Protein AF-A0A6V6Z3X2-F1 (afdb_monomer_lite)

Sequence (136 aa):
MQKFGVETHPIKKNKNHSTEPIHTQIAKDALHPLNPLASELAKIAVQDVAQKILEIWKTNSDPTGEQLAKYVINKYTIHPVYQAADWANKAVNIWIEENDTIIPRLQSATPYEHAEKVTERAISNKKVQEILNYFK

Radius of gyration: 24.32 Å; chains: 1; bounding box: 72×35×65 Å

Foldseek 3Di:
DDDDDDPPDPPPPPPPPPVDPPDQCQVVPPPRLCPVLVVVVVVLLVVVLVVVQVVQVVVVHGDDPVNSVVVCCQQPVDDCVDPSVCSSVVSVVVSCVVPVVCVLVVVDSDNVRSVVVVVCVVCPPPVNVVVVVVVD

pLDDT: mean 79.11, std 20.1, range [33.47, 97.62]

Secondary structure (DSSP, 8-state):
--------------S---SS--S-GGGG-TT-THHHHHHHHHHHHHHHHHHHHHHHHTTT-PPPHHHHHHHHHHHHSS-TTSGGGGGGHHHHHHHHHH-GGGHHHHTSSSHHHHHHHHHHHHHTSHHHHHHHHHT-

Organism: NCBI:txid2654844

Structure (mmCIF, N/CA/C/O backbone):
data_AF-A0A6V6Z3X2-F1
#
_entry.id   AF-A0A6V6Z3X2-F1
#
loop_
_atom_site.group_PDB
_atom_site.id
_atom_site.type_symbol
_atom_site.label_atom_id
_atom_site.label_alt_id
_atom_site.label_comp_id
_atom_site.label_asym_id
_atom_site.label_entity_id
_atom_site.label_seq_id
_atom_site.pdbx_PDB_ins_code
_atom_site.Cartn_x
_atom_site.Cartn_y
_atom_site.Cartn_z
_atom_site.occupancy
_atom_site.B_iso_or_equiv
_atom_site.auth_seq_id
_atom_site.auth_comp_id
_atom_site.auth_asym_id
_atom_site.auth_atom_id
_atom_site.pdbx_PDB_model_num
ATOM 1 N N . MET A 1 1 ? -39.032 7.063 -39.705 1.00 38.97 1 MET A N 1
ATOM 2 C CA . MET A 1 1 ? -37.568 6.885 -39.838 1.00 38.97 1 MET A CA 1
ATOM 3 C C . MET A 1 1 ? -36.881 8.045 -39.136 1.00 38.97 1 MET A C 1
ATOM 5 O O . MET A 1 1 ? -36.857 9.143 -39.671 1.00 38.97 1 MET A O 1
ATOM 9 N N . GLN A 1 2 ? -36.413 7.822 -37.909 1.00 35.22 2 GLN A N 1
ATOM 10 C CA . GLN A 1 2 ? -35.770 8.834 -37.070 1.00 35.22 2 GLN A CA 1
ATOM 11 C C . GLN A 1 2 ? -34.261 8.565 -37.109 1.00 35.22 2 GLN A C 1
ATOM 13 O O . GLN A 1 2 ? -33.819 7.478 -36.743 1.00 35.22 2 GLN A O 1
ATOM 18 N N . LYS A 1 3 ? -33.481 9.505 -37.652 1.00 36.88 3 LYS A N 1
ATOM 19 C CA . LYS A 1 3 ? -32.016 9.415 -37.671 1.00 36.88 3 LYS A CA 1
ATOM 20 C C . LYS A 1 3 ? -31.499 9.766 -36.276 1.00 36.88 3 LYS A C 1
ATOM 22 O O . LYS A 1 3 ? -31.614 10.914 -35.863 1.00 36.88 3 LYS A O 1
ATOM 27 N N . PHE A 1 4 ? -30.930 8.791 -35.574 1.00 37.38 4 PHE A N 1
ATOM 28 C CA . PHE A 1 4 ? -30.144 9.035 -34.367 1.00 37.38 4 PHE A CA 1
ATOM 29 C C . PHE A 1 4 ? -28.746 9.501 -34.789 1.00 37.38 4 PHE A C 1
ATOM 31 O O . PHE A 1 4 ? -27.965 8.724 -35.335 1.00 37.38 4 PHE A O 1
ATOM 38 N N . GLY A 1 5 ? -28.461 10.791 -34.604 1.00 34.59 5 GLY A N 1
ATOM 39 C CA . GLY A 1 5 ? -27.112 11.336 -34.729 1.00 34.59 5 GLY A CA 1
ATOM 40 C C . GLY A 1 5 ? -26.318 11.007 -33.470 1.00 34.59 5 GLY A C 1
ATOM 41 O O . GLY A 1 5 ? -26.749 11.330 -32.368 1.00 34.59 5 GLY A O 1
ATOM 42 N N . VAL A 1 6 ? -25.177 10.342 -33.629 1.00 39.16 6 VAL A N 1
ATOM 43 C CA . VAL A 1 6 ? -24.220 10.129 -32.542 1.00 39.16 6 VAL A CA 1
ATOM 44 C C . VAL A 1 6 ? -23.476 11.446 -32.332 1.00 39.16 6 VAL A C 1
ATOM 46 O O . VAL A 1 6 ? -22.643 11.826 -33.153 1.00 39.16 6 VAL A O 1
ATOM 49 N N . GLU A 1 7 ? -23.787 12.165 -31.256 1.00 36.50 7 GLU A N 1
ATOM 50 C CA . GLU A 1 7 ? -22.972 13.299 -30.822 1.00 36.50 7 GLU A CA 1
ATOM 51 C C . GLU A 1 7 ? -21.646 12.774 -30.265 1.00 36.50 7 GLU A C 1
ATOM 53 O O . GLU A 1 7 ? -21.532 12.392 -29.102 1.00 36.50 7 GLU A O 1
ATOM 58 N N . THR A 1 8 ? -20.604 12.752 -31.093 1.00 41.00 8 THR A N 1
ATOM 59 C CA . THR A 1 8 ? -19.238 12.593 -30.593 1.00 41.00 8 THR A CA 1
ATOM 60 C C . THR A 1 8 ? -18.834 13.899 -29.924 1.00 41.00 8 THR A C 1
ATOM 62 O O . THR A 1 8 ? -18.492 14.867 -30.605 1.00 41.00 8 THR A O 1
ATOM 65 N N . HIS A 1 9 ? -18.888 13.958 -28.594 1.00 34.12 9 HIS A N 1
ATOM 66 C CA . HIS A 1 9 ? -18.271 15.054 -27.855 1.00 34.12 9 HIS A CA 1
ATOM 67 C C . HIS A 1 9 ? -16.767 15.075 -28.174 1.00 34.12 9 HIS A C 1
ATOM 69 O O . HIS A 1 9 ? -16.069 14.107 -27.858 1.00 34.12 9 HIS A O 1
ATOM 75 N N . PRO A 1 10 ? -16.230 16.137 -28.803 1.00 40.34 10 PRO A N 1
ATOM 76 C CA . PRO A 1 10 ? -14.796 16.248 -28.981 1.00 40.34 10 PRO A CA 1
ATOM 77 C C . PRO A 1 10 ? -14.165 16.354 -27.595 1.00 40.34 10 PRO A C 1
ATOM 79 O O . PRO A 1 10 ? -14.547 17.205 -26.787 1.00 40.34 10 PRO A O 1
ATOM 82 N N . ILE A 1 11 ? -13.203 15.474 -27.323 1.00 41.88 11 ILE A N 1
ATOM 83 C CA . ILE A 1 11 ? -12.374 15.502 -26.122 1.00 41.88 11 ILE A CA 1
ATOM 84 C C . ILE A 1 11 ? -11.759 16.904 -26.062 1.00 41.88 11 ILE A C 1
ATOM 86 O O . ILE A 1 11 ? -10.867 17.236 -26.847 1.00 41.88 11 ILE A O 1
ATOM 90 N N . LYS A 1 12 ? -12.279 17.771 -25.186 1.00 36.16 12 LYS A N 1
ATOM 91 C CA . LYS A 1 12 ? -11.721 19.108 -24.985 1.00 36.16 12 LYS A CA 1
ATOM 92 C C . LYS A 1 12 ? -10.309 18.918 -24.450 1.00 36.16 12 LYS A C 1
ATOM 94 O O . LYS A 1 12 ? -10.109 18.607 -23.279 1.00 36.16 12 LYS A O 1
ATOM 99 N N . LYS A 1 13 ? -9.323 19.091 -25.329 1.00 37.28 13 LYS A N 1
ATOM 100 C CA . LYS A 1 13 ? -7.912 19.173 -24.966 1.00 37.28 13 LYS A CA 1
ATOM 101 C C . LYS A 1 13 ? -7.782 20.365 -24.017 1.00 37.28 13 LYS A C 1
ATOM 103 O O . LYS A 1 13 ? -7.899 21.513 -24.446 1.00 37.28 13 LYS A O 1
ATOM 108 N N . ASN A 1 14 ? -7.630 20.095 -22.722 1.00 33.47 14 ASN A N 1
ATOM 109 C CA . ASN A 1 14 ? -7.377 21.134 -21.731 1.00 33.47 14 ASN A CA 1
ATOM 110 C C . ASN A 1 14 ? -6.080 21.847 -22.128 1.00 33.47 14 ASN A C 1
ATOM 112 O O . ASN A 1 14 ? -5.001 21.281 -22.006 1.00 33.47 14 ASN A O 1
ATOM 116 N N . LYS A 1 15 ? -6.186 23.087 -22.622 1.00 37.00 15 LYS A N 1
ATOM 117 C CA . LYS A 1 15 ? -5.064 23.907 -23.117 1.00 37.00 15 LYS A CA 1
ATOM 118 C C . LYS A 1 15 ? -4.070 24.346 -22.029 1.00 37.00 15 LYS A C 1
ATOM 120 O O . LYS A 1 15 ? -3.088 25.000 -22.350 1.00 37.00 15 LYS A O 1
ATOM 125 N N . ASN A 1 16 ? -4.272 23.944 -20.776 1.00 39.09 16 ASN A N 1
ATOM 126 C CA . ASN A 1 16 ? -3.381 24.257 -19.656 1.00 39.09 16 ASN A CA 1
ATOM 127 C C . ASN A 1 16 ? -2.418 23.095 -19.375 1.00 39.09 16 ASN A C 1
ATOM 129 O O . ASN A 1 16 ? -2.281 22.641 -18.240 1.00 39.09 16 ASN A O 1
ATOM 133 N N . HIS A 1 17 ? -1.787 22.559 -20.418 1.00 40.56 17 HIS A N 1
ATOM 134 C CA . HIS A 1 17 ? -0.638 21.677 -20.244 1.00 40.56 17 HIS A CA 1
ATOM 135 C C . HIS A 1 17 ? 0.576 22.569 -20.011 1.00 40.56 17 HIS A C 1
ATOM 137 O O . HIS A 1 17 ? 1.231 22.993 -20.959 1.00 40.56 17 HIS A O 1
ATOM 143 N N . SER A 1 18 ? 0.839 22.880 -18.739 1.00 38.09 18 SER A N 1
ATOM 144 C CA . SER A 1 18 ? 2.199 23.215 -18.322 1.00 38.09 18 SER A CA 1
ATOM 145 C C . SER A 1 18 ? 3.113 22.126 -18.883 1.00 38.09 18 SER A C 1
ATOM 147 O O . SER A 1 18 ? 2.864 20.939 -18.661 1.00 38.09 18 SER A O 1
ATOM 149 N N . THR A 1 19 ? 4.125 22.518 -19.650 1.00 40.00 19 THR A N 1
ATOM 150 C CA . THR A 1 19 ? 5.151 21.623 -20.207 1.00 40.00 19 THR A CA 1
ATOM 151 C C . THR A 1 19 ? 6.024 20.980 -19.129 1.00 40.00 19 THR A C 1
ATOM 153 O O . THR A 1 19 ? 6.836 20.118 -19.440 1.00 40.00 19 THR A O 1
ATOM 156 N N . GLU A 1 20 ? 5.801 21.333 -17.863 1.00 48.75 20 GLU A N 1
ATOM 157 C CA . GLU A 1 20 ? 6.333 20.640 -16.699 1.00 48.75 20 GLU A CA 1
ATOM 158 C C . GLU A 1 20 ? 5.172 20.053 -15.881 1.00 48.75 20 GLU A C 1
ATOM 160 O O . GLU A 1 20 ? 4.459 20.791 -15.184 1.00 48.75 20 GLU A O 1
ATOM 165 N N . PRO A 1 21 ? 4.912 18.737 -15.974 1.00 43.19 21 PRO A N 1
ATOM 166 C CA . PRO A 1 21 ? 3.891 18.096 -15.167 1.00 43.19 21 PRO A CA 1
ATOM 167 C C . PRO A 1 21 ? 4.421 17.932 -13.737 1.00 43.19 21 PRO A C 1
ATOM 169 O O . PRO A 1 21 ? 5.012 16.917 -13.391 1.00 43.19 21 PRO A O 1
ATOM 172 N N . ILE A 1 22 ? 4.159 18.916 -12.877 1.00 44.97 22 ILE A N 1
ATOM 173 C CA . ILE A 1 22 ? 4.400 18.835 -11.420 1.00 44.97 22 ILE A CA 1
ATOM 174 C C . ILE A 1 22 ? 3.461 17.850 -10.695 1.00 44.97 22 ILE A C 1
ATOM 176 O O . ILE A 1 22 ? 3.604 17.611 -9.499 1.00 44.97 22 ILE A O 1
ATOM 180 N N . HIS A 1 23 ? 2.500 17.255 -11.409 1.00 46.88 23 HIS A N 1
ATOM 181 C CA . HIS A 1 23 ? 1.619 16.210 -10.894 1.00 46.88 23 HIS A CA 1
ATOM 182 C C . HIS A 1 23 ? 1.894 14.901 -11.629 1.00 46.88 23 HIS A C 1
ATOM 184 O O . HIS A 1 23 ? 1.753 14.825 -12.850 1.00 46.88 23 HIS A O 1
ATOM 190 N N . THR A 1 24 ? 2.281 13.880 -10.870 1.00 47.47 24 THR A N 1
ATOM 191 C CA . THR A 1 24 ? 2.692 12.559 -11.340 1.00 47.47 24 THR A CA 1
ATOM 192 C C . THR A 1 24 ? 1.670 11.985 -12.326 1.00 47.47 24 THR A C 1
ATOM 194 O O . THR A 1 24 ? 0.541 11.665 -11.950 1.00 47.47 24 THR A O 1
ATOM 197 N N . GLN A 1 25 ? 2.070 11.833 -13.594 1.00 57.47 25 GLN A N 1
ATOM 198 C CA . GLN A 1 25 ? 1.257 11.243 -14.674 1.00 57.47 25 GLN A CA 1
ATOM 199 C C . GLN A 1 25 ? 0.711 9.851 -14.308 1.00 57.47 25 GLN A C 1
ATOM 201 O O . GLN A 1 25 ? -0.342 9.449 -14.793 1.00 57.47 25 GLN A O 1
ATOM 206 N N . ILE A 1 26 ? 1.391 9.162 -13.387 1.00 53.59 26 ILE A N 1
ATOM 207 C CA . ILE A 1 26 ? 1.029 7.857 -12.829 1.00 53.59 26 ILE A CA 1
ATOM 208 C C . ILE A 1 26 ? -0.429 7.812 -12.348 1.00 53.59 26 ILE A C 1
ATOM 210 O O . ILE A 1 26 ? -1.133 6.859 -12.650 1.00 53.59 26 ILE A O 1
ATOM 214 N N . ALA A 1 27 ? -0.916 8.850 -11.658 1.00 52.41 27 ALA A N 1
ATOM 215 C CA . ALA A 1 27 ? -2.277 8.850 -11.107 1.00 52.41 27 ALA A CA 1
ATOM 216 C C . ALA A 1 27 ? -3.378 9.014 -12.173 1.00 52.41 27 ALA A C 1
ATOM 218 O O . ALA A 1 27 ? -4.550 8.775 -11.892 1.00 52.41 27 ALA A O 1
ATOM 219 N N . LYS A 1 28 ? -3.022 9.462 -13.384 1.00 60.78 28 LYS A N 1
ATOM 220 C CA . LYS A 1 28 ? -3.954 9.656 -14.508 1.00 60.78 28 LYS A CA 1
ATOM 221 C C . LYS A 1 28 ? -3.882 8.528 -15.536 1.00 60.78 28 LYS A C 1
ATOM 223 O O . LYS A 1 28 ? -4.727 8.473 -16.426 1.00 60.78 28 LYS A O 1
ATOM 228 N N . ASP A 1 29 ? -2.899 7.643 -15.412 1.00 64.81 29 ASP A N 1
ATOM 229 C CA . ASP A 1 29 ? -2.774 6.450 -16.233 1.00 64.81 29 ASP A CA 1
ATOM 230 C C . ASP A 1 29 ? -3.595 5.317 -15.605 1.00 64.81 29 ASP A C 1
ATOM 232 O O . ASP A 1 29 ? -3.196 4.685 -14.627 1.00 64.81 29 ASP A O 1
ATOM 236 N N . ALA A 1 30 ? -4.785 5.080 -16.160 1.00 65.69 30 ALA A N 1
ATOM 237 C CA . ALA A 1 30 ? -5.723 4.081 -15.655 1.00 65.69 30 ALA A CA 1
ATOM 238 C C . ALA A 1 30 ? -5.162 2.646 -15.697 1.00 65.69 30 ALA A C 1
ATOM 240 O O . ALA A 1 30 ? -5.594 1.805 -14.910 1.00 65.69 30 ALA A O 1
ATOM 241 N N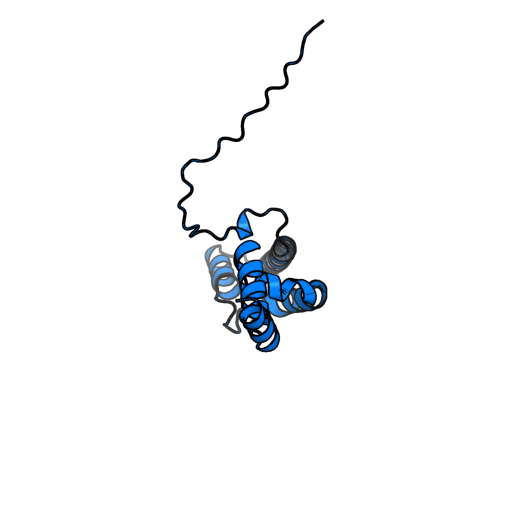 . LEU A 1 31 ? -4.184 2.371 -16.568 1.00 72.25 31 LEU A N 1
ATOM 242 C CA . LEU A 1 31 ? -3.575 1.049 -16.746 1.00 72.25 31 LEU A CA 1
ATOM 243 C C . LEU A 1 31 ? -2.200 0.934 -16.075 1.00 72.25 31 LEU A C 1
ATOM 245 O O . LEU A 1 31 ? -1.475 -0.032 -16.315 1.00 72.25 31 LEU A O 1
ATOM 249 N N . HIS A 1 32 ? -1.830 1.894 -15.222 1.00 81.06 32 HIS A N 1
ATOM 250 C CA . HIS A 1 32 ? -0.523 1.881 -14.584 1.00 81.06 32 HIS A CA 1
ATOM 251 C C . HIS A 1 32 ? -0.359 0.651 -13.664 1.00 81.06 32 HIS A C 1
ATOM 253 O O . HIS A 1 32 ? -1.226 0.392 -12.824 1.00 81.06 32 HIS A O 1
ATOM 259 N N . PRO A 1 33 ? 0.773 -0.077 -13.726 1.00 83.81 33 PRO A N 1
ATOM 260 C CA . PRO A 1 33 ? 1.004 -1.313 -12.959 1.00 83.81 33 PRO A CA 1
ATOM 261 C C . PRO A 1 33 ? 1.009 -1.131 -11.434 1.00 83.81 33 PRO A C 1
ATOM 263 O O . PRO A 1 33 ? 0.891 -2.104 -10.697 1.00 83.81 33 PRO A O 1
ATOM 266 N N . LEU A 1 34 ? 1.123 0.108 -10.944 1.00 89.06 34 LEU A N 1
ATOM 267 C CA . LEU A 1 34 ? 1.005 0.417 -9.512 1.00 89.06 34 LEU A CA 1
ATOM 268 C C . LEU A 1 34 ? -0.445 0.580 -9.043 1.00 89.06 34 LEU A C 1
ATOM 270 O O . LEU A 1 34 ? -0.674 0.579 -7.838 1.00 89.06 34 LEU A O 1
ATOM 274 N N . ASN A 1 35 ? -1.422 0.714 -9.945 1.00 89.31 35 ASN A N 1
ATOM 275 C CA . ASN A 1 35 ? -2.822 0.898 -9.555 1.00 89.31 35 ASN A CA 1
ATOM 276 C C . ASN A 1 35 ? -3.369 -0.319 -8.783 1.00 89.31 35 ASN A C 1
ATOM 278 O O . ASN A 1 35 ? -3.981 -0.111 -7.732 1.00 89.31 35 ASN A O 1
ATOM 282 N N . PRO A 1 36 ? -3.118 -1.578 -9.208 1.00 90.19 36 PRO A N 1
ATOM 283 C CA . PRO A 1 36 ? -3.504 -2.750 -8.423 1.00 90.19 36 PRO A CA 1
ATOM 284 C C . PRO A 1 36 ? -2.832 -2.793 -7.045 1.00 90.19 36 PRO A C 1
ATOM 286 O O . PRO A 1 36 ? -3.514 -3.025 -6.049 1.00 90.19 36 PRO A O 1
ATOM 289 N N . LEU A 1 37 ? -1.527 -2.493 -6.968 1.00 93.06 37 LEU A N 1
ATOM 290 C CA . LEU A 1 37 ? -0.799 -2.433 -5.696 1.00 93.06 37 LEU A CA 1
ATOM 291 C C . LEU A 1 37 ? -1.392 -1.371 -4.762 1.00 93.06 37 LEU A C 1
ATOM 293 O O . LEU A 1 37 ? -1.652 -1.647 -3.594 1.00 93.06 37 LEU A O 1
ATOM 297 N N . ALA A 1 38 ? -1.658 -0.169 -5.275 1.00 91.81 38 ALA A N 1
ATOM 298 C CA . ALA A 1 38 ? -2.281 0.903 -4.507 1.00 91.81 38 ALA A CA 1
ATOM 299 C C . ALA A 1 38 ? -3.670 0.494 -3.991 1.00 91.81 38 ALA A C 1
ATOM 301 O O . ALA A 1 38 ? -3.999 0.761 -2.835 1.00 91.81 38 ALA A O 1
ATOM 302 N N . SER A 1 39 ? -4.465 -0.197 -4.816 1.00 93.00 39 SER A N 1
ATOM 303 C CA . SER A 1 39 ? -5.758 -0.733 -4.390 1.00 93.00 39 SER A CA 1
ATOM 304 C C . SER A 1 39 ? -5.614 -1.757 -3.266 1.00 93.00 39 SER A C 1
ATOM 306 O O . SER A 1 39 ? -6.443 -1.761 -2.359 1.00 93.00 39 SER A O 1
ATOM 308 N N . GLU A 1 40 ? -4.604 -2.621 -3.315 1.00 95.31 40 GLU A N 1
ATOM 309 C CA . GLU A 1 40 ? -4.388 -3.636 -2.286 1.00 95.31 40 GLU A CA 1
ATOM 310 C C . GLU A 1 40 ? -3.936 -3.013 -0.963 1.00 95.31 40 GLU A C 1
ATOM 312 O O . GLU A 1 40 ? -4.508 -3.294 0.090 1.00 95.31 40 GLU A O 1
ATOM 317 N N . LEU A 1 41 ? -2.997 -2.066 -1.019 1.00 95.62 41 LEU A N 1
ATOM 318 C CA . LEU A 1 41 ? -2.567 -1.298 0.151 1.00 95.62 41 LEU A CA 1
ATOM 319 C C . LEU A 1 41 ? -3.730 -0.520 0.784 1.00 95.62 41 LEU A C 1
ATOM 321 O O . LEU A 1 41 ? -3.845 -0.472 2.009 1.00 95.62 41 LEU A O 1
ATOM 325 N N . ALA A 1 42 ? -4.631 0.038 -0.032 1.00 95.44 42 ALA A N 1
ATOM 326 C CA . ALA A 1 42 ? -5.827 0.714 0.460 1.00 95.44 42 ALA A CA 1
ATOM 327 C C . ALA A 1 42 ? -6.772 -0.243 1.205 1.00 95.44 42 ALA A C 1
ATOM 329 O O . ALA A 1 42 ? -7.276 0.116 2.270 1.00 95.44 42 ALA A O 1
ATOM 330 N N . LYS A 1 43 ? -6.987 -1.468 0.702 1.00 97.25 43 LYS A N 1
ATOM 331 C CA . LYS A 1 43 ? -7.798 -2.479 1.408 1.00 97.25 43 LYS A CA 1
ATOM 332 C C . LYS A 1 43 ? -7.191 -2.835 2.761 1.00 97.25 43 LYS A C 1
ATOM 334 O O . LYS A 1 43 ? -7.919 -2.860 3.749 1.00 97.25 43 LYS A O 1
ATOM 339 N N . ILE A 1 44 ? -5.874 -3.055 2.811 1.00 97.12 44 ILE A N 1
ATOM 340 C CA . ILE A 1 44 ? -5.148 -3.362 4.052 1.00 97.12 44 ILE A CA 1
ATOM 341 C C . ILE A 1 44 ? -5.340 -2.235 5.074 1.00 97.12 44 ILE A C 1
ATOM 343 O O . ILE A 1 44 ? -5.687 -2.498 6.225 1.00 97.12 44 ILE A O 1
ATOM 347 N N . ALA A 1 45 ? -5.169 -0.979 4.653 1.00 96.31 45 ALA A N 1
ATOM 348 C CA . ALA A 1 45 ? -5.345 0.175 5.528 1.00 96.31 45 ALA A CA 1
ATOM 349 C C . ALA A 1 45 ? -6.789 0.302 6.046 1.00 96.31 45 ALA A C 1
ATOM 351 O O . ALA A 1 45 ? -7.004 0.488 7.243 1.00 96.31 45 ALA A O 1
ATOM 352 N N . VAL A 1 46 ? -7.789 0.154 5.170 1.00 96.94 46 VAL A N 1
ATOM 353 C CA . VAL A 1 46 ? -9.209 0.214 5.560 1.00 96.94 46 VAL A CA 1
ATOM 354 C C . VAL A 1 46 ? -9.568 -0.919 6.522 1.00 96.94 46 VAL A C 1
ATOM 356 O O . VAL A 1 46 ? -10.255 -0.677 7.513 1.00 96.94 46 VAL A O 1
ATOM 359 N N . GLN A 1 47 ? -9.086 -2.139 6.270 1.00 97.62 47 GLN A N 1
ATOM 360 C CA . GLN A 1 47 ? -9.333 -3.290 7.136 1.00 97.62 47 GLN A CA 1
ATOM 361 C C . GLN A 1 47 ? -8.743 -3.086 8.536 1.00 97.62 47 GLN A C 1
ATOM 363 O O . GLN A 1 47 ? -9.412 -3.372 9.525 1.00 97.62 47 GLN A O 1
ATOM 368 N N . ASP A 1 48 ? -7.523 -2.564 8.633 1.00 96.81 48 ASP A N 1
ATOM 369 C CA . ASP A 1 48 ? -6.867 -2.285 9.913 1.00 96.81 48 ASP A CA 1
ATOM 370 C C . ASP A 1 48 ? -7.587 -1.182 10.709 1.00 96.81 48 ASP A C 1
ATOM 372 O O . ASP A 1 48 ? -7.832 -1.344 11.904 1.00 96.81 48 ASP A O 1
ATOM 376 N N . VAL A 1 49 ? -8.022 -0.099 10.054 1.00 96.31 49 VAL A N 1
ATOM 377 C CA . VAL A 1 49 ? -8.826 0.948 10.713 1.00 96.31 49 VAL A CA 1
ATOM 378 C C . VAL A 1 49 ? -10.179 0.398 11.176 1.00 96.31 49 VAL A C 1
ATOM 380 O O . VAL A 1 49 ? -10.607 0.683 12.296 1.00 96.31 49 VAL A O 1
ATOM 383 N N . ALA A 1 50 ? -10.844 -0.423 10.360 1.00 95.94 50 ALA A N 1
ATOM 384 C CA . ALA A 1 50 ? -12.102 -1.066 10.738 1.00 95.94 50 ALA A CA 1
ATOM 385 C C . ALA A 1 50 ? -11.919 -2.016 11.933 1.00 95.94 50 ALA A C 1
ATOM 387 O O . ALA A 1 50 ? -12.723 -2.010 12.866 1.00 95.94 50 ALA A O 1
ATOM 388 N N . GLN A 1 51 ? -10.828 -2.783 11.944 1.00 96.19 51 GLN A N 1
ATOM 389 C CA . GLN A 1 51 ? -10.456 -3.640 13.063 1.00 96.19 51 GLN A CA 1
ATOM 390 C C . GLN A 1 51 ? -10.207 -2.815 14.333 1.00 96.19 51 GLN A C 1
ATOM 392 O O . GLN A 1 51 ? -10.689 -3.179 15.405 1.00 96.19 51 GLN A O 1
ATOM 397 N N . LYS A 1 52 ? -9.541 -1.660 14.213 1.00 94.75 52 LYS A N 1
ATOM 398 C CA . LYS A 1 52 ? -9.313 -0.750 15.340 1.00 94.75 52 LYS A CA 1
ATOM 399 C C . LYS A 1 52 ? -10.617 -0.216 15.934 1.00 94.75 52 LYS A C 1
ATOM 401 O O . LYS A 1 52 ? -10.752 -0.151 17.153 1.00 94.75 52 LYS A O 1
ATOM 406 N N . ILE A 1 53 ? -11.580 0.145 15.086 1.00 95.50 53 ILE A N 1
ATOM 407 C CA . ILE A 1 53 ? -12.924 0.570 15.509 1.00 95.50 53 ILE A CA 1
ATOM 408 C C . ILE A 1 53 ? -13.631 -0.566 16.256 1.00 95.50 53 ILE A C 1
ATOM 410 O O . ILE A 1 53 ? -14.138 -0.359 17.357 1.00 95.50 53 ILE A O 1
ATOM 414 N N . LEU A 1 54 ? -13.608 -1.778 15.695 1.00 94.94 54 LEU A N 1
ATOM 415 C CA . LEU A 1 54 ? -14.221 -2.956 16.305 1.00 94.94 54 LEU A CA 1
ATOM 416 C C . LEU A 1 54 ? -13.626 -3.273 17.686 1.00 94.94 54 LEU A C 1
ATOM 418 O O . LEU A 1 54 ? -14.354 -3.642 18.604 1.00 94.94 54 LEU A O 1
ATOM 422 N N . GLU A 1 55 ? -12.310 -3.140 17.846 1.00 93.50 55 GLU A N 1
ATOM 423 C CA . GLU A 1 55 ? -11.629 -3.327 19.131 1.00 93.50 55 GLU A CA 1
ATOM 424 C C . GLU A 1 55 ? -12.087 -2.332 20.193 1.00 93.50 55 GLU A C 1
ATOM 426 O O . GLU A 1 55 ? -12.272 -2.720 21.343 1.00 93.50 55 GLU A O 1
ATOM 431 N N . ILE A 1 56 ? -12.310 -1.075 19.811 1.00 91.56 56 ILE A N 1
ATOM 432 C CA . ILE A 1 56 ? -12.797 -0.041 20.728 1.00 91.56 56 ILE A CA 1
ATOM 433 C C . ILE A 1 56 ? -14.250 -0.330 21.126 1.00 91.56 56 ILE A C 1
ATOM 435 O O . ILE A 1 56 ? -14.587 -0.299 22.307 1.00 91.56 56 ILE A O 1
ATOM 439 N N . TRP A 1 57 ? -15.096 -0.737 20.180 1.00 91.38 57 TRP A N 1
ATOM 440 C CA . TRP A 1 57 ? -16.471 -1.130 20.496 1.00 91.38 57 TRP A CA 1
ATOM 441 C C . TRP A 1 57 ? -16.561 -2.315 21.460 1.00 91.38 57 TRP A C 1
ATOM 443 O O . TRP A 1 57 ? -17.453 -2.351 22.308 1.00 91.38 57 TRP A O 1
ATOM 453 N N . LYS A 1 58 ? -15.613 -3.259 21.405 1.00 93.50 58 LYS A N 1
ATOM 454 C CA . LYS A 1 58 ? -15.548 -4.381 22.360 1.00 93.50 58 LYS A CA 1
ATOM 455 C C . LYS A 1 58 ? -15.316 -3.936 23.807 1.00 93.50 58 LYS A C 1
ATOM 457 O O . LYS A 1 58 ? -15.607 -4.712 24.714 1.00 93.50 58 LYS A O 1
ATOM 462 N N . THR A 1 59 ? -14.827 -2.718 24.048 1.00 92.00 59 THR A N 1
ATOM 463 C CA . THR A 1 59 ? -14.663 -2.161 25.400 1.00 92.00 59 THR A CA 1
ATOM 464 C C . THR A 1 59 ? -15.882 -1.360 25.872 1.00 92.00 59 THR A C 1
ATOM 466 O O . THR A 1 59 ? -15.771 -0.619 26.845 1.00 92.00 59 THR A O 1
ATOM 469 N N . ASN A 1 60 ? -17.038 -1.480 25.200 1.00 85.06 60 ASN A N 1
ATOM 470 C CA . ASN A 1 60 ? -18.243 -0.670 25.445 1.00 85.06 60 ASN A CA 1
ATOM 471 C C . ASN A 1 60 ? -17.965 0.844 25.383 1.00 85.06 60 ASN A C 1
ATOM 473 O O . ASN A 1 60 ? -18.510 1.622 26.162 1.00 85.06 60 ASN A O 1
ATOM 477 N N . SER A 1 61 ? -17.059 1.258 24.499 1.00 88.12 61 SER A N 1
ATOM 478 C CA . SER A 1 61 ? -16.703 2.658 24.261 1.00 88.12 61 SER A CA 1
ATOM 479 C C . SER A 1 61 ? -16.809 2.970 22.774 1.0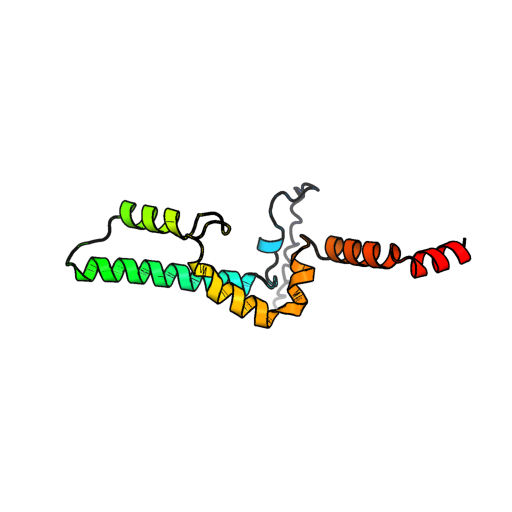0 88.12 61 SER A C 1
ATOM 481 O O . SER A 1 61 ? -16.623 2.080 21.946 1.00 88.12 61 SER A O 1
ATOM 483 N N . ASP A 1 62 ? -17.065 4.231 22.432 1.00 88.38 62 ASP A N 1
ATOM 484 C CA . ASP A 1 62 ? -17.041 4.689 21.044 1.00 88.38 62 ASP A CA 1
ATOM 485 C C . ASP A 1 62 ? -15.684 5.309 20.689 1.00 88.38 62 ASP A C 1
ATOM 487 O O . ASP A 1 62 ? -15.126 6.075 21.484 1.00 88.38 62 ASP A O 1
ATOM 491 N N . PRO A 1 63 ? -15.135 5.018 19.496 1.00 88.06 63 PRO A N 1
ATOM 492 C CA . PRO A 1 63 ? -13.919 5.667 19.036 1.00 88.06 63 PRO A CA 1
ATOM 493 C C . PRO A 1 63 ? -14.183 7.144 18.743 1.00 88.06 63 PRO A C 1
ATOM 495 O O . PRO A 1 63 ? -15.105 7.491 18.002 1.00 88.06 63 PRO A O 1
ATOM 498 N N . THR A 1 64 ? -13.335 8.032 19.263 1.00 92.00 64 THR A N 1
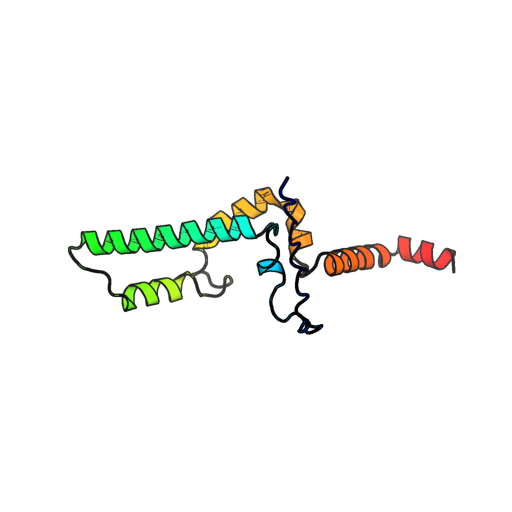ATOM 499 C CA . THR A 1 64 ? -13.422 9.445 18.883 1.00 92.00 64 THR A CA 1
ATOM 500 C C . THR A 1 64 ? -12.772 9.673 17.519 1.00 92.00 64 THR A C 1
ATOM 502 O O . THR A 1 64 ? -11.778 9.033 17.160 1.00 92.00 64 THR A O 1
ATOM 505 N N . GLY A 1 65 ? -13.297 10.638 16.757 1.00 89.38 65 GLY A N 1
ATOM 506 C CA . GLY A 1 65 ? -12.706 11.020 15.471 1.00 89.38 65 GLY A CA 1
ATOM 507 C C . GLY A 1 65 ? -11.243 11.456 15.603 1.00 89.38 65 GLY A C 1
ATOM 508 O O . GLY A 1 65 ? -10.422 11.120 14.755 1.00 89.38 65 GLY A O 1
ATOM 509 N N . GLU A 1 66 ? -10.886 12.129 16.702 1.00 94.38 66 GLU A N 1
ATOM 510 C CA . GLU A 1 66 ? -9.507 12.541 16.984 1.00 94.38 66 GLU A CA 1
ATOM 511 C C . GLU A 1 66 ? -8.573 11.341 17.198 1.00 94.38 66 GLU A C 1
ATOM 513 O O . GLU A 1 66 ? -7.461 11.323 16.669 1.00 94.38 66 GLU A O 1
ATOM 518 N N . GLN A 1 67 ? -9.013 10.325 17.947 1.00 92.06 67 GLN A N 1
ATOM 519 C CA . GLN A 1 67 ? -8.226 9.110 18.175 1.00 92.06 67 GLN A CA 1
ATOM 520 C C . GLN A 1 67 ? -7.963 8.364 16.864 1.00 92.06 67 GLN A C 1
ATOM 522 O O . GLN A 1 67 ? -6.822 7.983 16.595 1.00 92.06 67 GLN A O 1
ATOM 527 N N . LEU A 1 68 ? -8.994 8.195 16.031 1.00 94.56 68 LEU A N 1
ATOM 528 C CA . LEU A 1 68 ? -8.861 7.536 14.731 1.00 94.56 68 LEU A CA 1
ATOM 529 C C . LEU A 1 68 ? -7.988 8.349 13.771 1.00 94.56 68 LEU A C 1
ATOM 531 O O . LEU A 1 68 ? -7.113 7.783 13.122 1.00 94.56 68 LEU A O 1
ATOM 535 N N . ALA A 1 69 ? -8.161 9.672 13.720 1.00 94.56 69 ALA A N 1
ATOM 536 C CA . ALA A 1 69 ? -7.338 10.542 12.885 1.00 94.56 69 ALA A CA 1
ATOM 537 C C . ALA A 1 69 ? -5.858 10.469 13.283 1.00 94.56 69 ALA A C 1
ATOM 539 O O . ALA A 1 69 ? -5.003 10.282 12.420 1.00 94.56 69 ALA A O 1
ATOM 540 N N . LYS A 1 70 ? -5.548 10.537 14.586 1.00 94.88 70 LYS A N 1
ATOM 541 C CA . LYS A 1 70 ? -4.174 10.370 15.089 1.00 94.88 70 LYS A CA 1
ATOM 542 C C . LYS A 1 70 ? -3.596 9.011 14.707 1.00 94.88 70 LYS A C 1
ATOM 544 O O . LYS A 1 70 ? -2.453 8.944 14.268 1.00 94.88 70 LYS A O 1
ATOM 549 N N . TYR A 1 71 ? -4.378 7.942 14.849 1.00 94.69 71 TYR A N 1
ATOM 550 C CA . TYR A 1 71 ? -3.955 6.601 14.455 1.00 94.69 71 TYR A CA 1
ATOM 551 C C . TYR A 1 71 ? -3.615 6.528 12.961 1.00 94.69 71 TYR A C 1
ATOM 553 O O . TYR A 1 71 ? -2.531 6.075 12.597 1.00 94.69 71 TYR A O 1
ATOM 561 N N . VAL A 1 72 ? -4.504 7.039 12.104 1.00 94.88 72 VAL A N 1
ATOM 562 C CA . VAL A 1 72 ? -4.315 7.036 10.649 1.00 94.88 72 VAL A CA 1
ATOM 563 C C . VAL A 1 72 ? -3.095 7.859 10.242 1.00 94.88 72 VAL A C 1
ATOM 565 O O . VAL A 1 72 ? -2.268 7.373 9.474 1.00 94.88 72 VAL A O 1
ATOM 568 N N . ILE A 1 73 ? -2.945 9.072 10.778 1.00 94.00 73 ILE A N 1
ATOM 569 C CA . ILE A 1 73 ? -1.827 9.966 10.446 1.00 94.00 73 ILE A CA 1
ATOM 570 C C . ILE A 1 73 ? -0.487 9.332 10.837 1.00 94.00 73 ILE A C 1
ATOM 572 O O . ILE A 1 73 ? 0.462 9.311 10.053 1.00 94.00 73 ILE A O 1
ATOM 576 N N . ASN A 1 74 ? -0.415 8.750 12.033 1.00 92.75 74 ASN A N 1
ATOM 577 C CA . ASN A 1 74 ? 0.834 8.200 12.554 1.00 92.75 74 ASN A CA 1
ATOM 578 C C . ASN A 1 74 ? 1.247 6.874 11.896 1.00 92.75 74 ASN A C 1
ATOM 580 O O . ASN A 1 74 ? 2.392 6.462 12.065 1.00 92.75 74 ASN A O 1
ATOM 584 N N . LYS A 1 75 ? 0.344 6.211 11.163 1.00 93.62 75 LYS A N 1
ATOM 585 C CA . LYS A 1 75 ? 0.600 4.908 10.530 1.00 93.62 75 LYS A CA 1
ATOM 586 C C . LYS A 1 75 ? 0.655 4.976 9.002 1.00 93.62 75 LYS A C 1
ATOM 588 O O . LYS A 1 75 ? 1.543 4.388 8.392 1.00 93.62 75 LYS A O 1
ATOM 593 N N . TYR A 1 76 ? -0.268 5.706 8.372 1.00 94.25 76 TYR A N 1
ATOM 594 C CA . TYR A 1 76 ? -0.477 5.669 6.918 1.00 94.25 76 TYR A CA 1
ATOM 595 C C . TYR A 1 76 ? 0.019 6.903 6.165 1.00 94.25 76 TYR A C 1
ATOM 597 O O . TYR A 1 76 ? 0.213 6.818 4.956 1.00 94.25 76 TYR A O 1
ATOM 605 N N . THR A 1 77 ? 0.238 8.039 6.836 1.00 90.00 77 THR A N 1
ATOM 606 C CA . THR A 1 77 ? 0.686 9.284 6.174 1.00 90.00 77 THR A CA 1
ATOM 607 C C . THR A 1 77 ? 2.150 9.627 6.445 1.00 90.00 77 THR A C 1
ATOM 609 O O . THR A 1 77 ? 2.589 10.747 6.195 1.00 90.00 77 THR A O 1
ATOM 612 N N . ILE A 1 78 ? 2.909 8.679 6.983 1.00 90.25 78 ILE A N 1
ATOM 613 C CA . ILE A 1 78 ? 4.342 8.817 7.249 1.00 90.25 78 ILE A CA 1
ATOM 614 C C . ILE A 1 7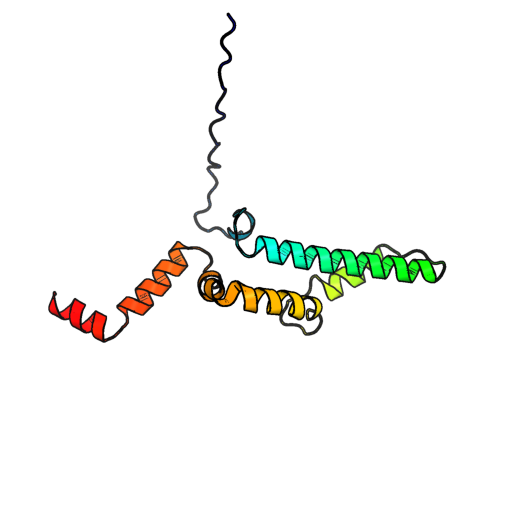8 ? 5.170 8.381 6.039 1.00 90.25 78 ILE A C 1
ATOM 616 O O . ILE A 1 78 ? 4.735 7.572 5.220 1.00 90.25 78 ILE A O 1
ATOM 620 N N . HIS A 1 79 ? 6.385 8.916 5.925 1.00 88.81 79 HIS A N 1
ATOM 621 C CA . HIS A 1 79 ? 7.274 8.562 4.823 1.00 88.81 79 HIS A CA 1
ATOM 622 C C . HIS A 1 79 ? 7.674 7.069 4.894 1.00 88.81 79 HIS A C 1
ATOM 624 O O . HIS A 1 79 ? 8.075 6.621 5.972 1.00 88.81 79 HIS A O 1
ATOM 630 N N . PRO A 1 80 ? 7.668 6.315 3.773 1.00 86.62 80 PRO A N 1
ATOM 631 C CA . PRO A 1 80 ? 7.958 4.872 3.756 1.00 86.62 80 PRO A CA 1
ATOM 632 C C . PRO A 1 80 ? 9.337 4.460 4.295 1.00 86.62 80 PRO A C 1
ATOM 634 O O . PRO A 1 80 ? 9.556 3.301 4.617 1.00 86.62 80 PRO A O 1
ATOM 637 N N . VAL A 1 81 ? 10.281 5.403 4.387 1.00 86.88 81 VAL A N 1
ATOM 638 C CA . VAL A 1 81 ? 11.621 5.160 4.959 1.00 86.88 81 VAL A CA 1
ATOM 639 C C . VAL A 1 81 ? 11.585 4.903 6.468 1.00 86.88 81 VAL A C 1
ATOM 641 O O . VAL A 1 81 ? 12.514 4.318 7.019 1.00 86.88 81 VAL A O 1
ATOM 644 N N . TYR A 1 82 ? 10.547 5.380 7.157 1.00 88.75 82 TYR A N 1
ATOM 645 C CA . TYR A 1 82 ? 10.422 5.193 8.594 1.00 88.75 82 TYR A CA 1
ATOM 646 C C . TYR A 1 82 ? 9.892 3.796 8.894 1.00 88.75 82 TYR A C 1
ATOM 648 O O . TYR A 1 82 ? 8.955 3.329 8.256 1.00 88.75 82 TYR A O 1
ATOM 656 N N . GLN A 1 83 ? 10.436 3.164 9.935 1.00 82.69 83 GLN A N 1
ATOM 657 C CA . GLN A 1 83 ? 10.040 1.813 10.341 1.00 82.69 83 GLN A CA 1
ATOM 658 C C . GLN A 1 83 ? 8.540 1.693 10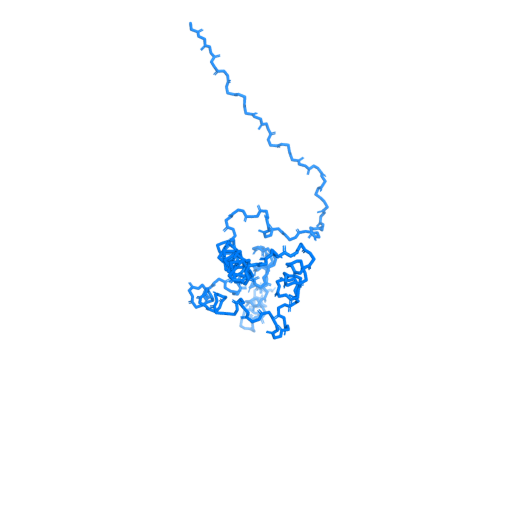.644 1.00 82.69 83 GLN A C 1
ATOM 660 O O . GLN A 1 83 ? 7.951 0.652 10.397 1.00 82.69 83 GLN A O 1
ATOM 665 N N . ALA A 1 84 ? 7.901 2.766 11.114 1.00 84.25 84 ALA A N 1
ATOM 666 C CA . ALA A 1 84 ? 6.462 2.785 11.366 1.00 84.25 84 ALA A CA 1
ATOM 667 C C . ALA A 1 84 ? 5.598 2.569 10.097 1.00 84.25 84 ALA A C 1
ATOM 669 O O . ALA A 1 84 ? 4.402 2.312 10.214 1.00 84.25 84 ALA A O 1
ATOM 670 N N . ALA A 1 85 ? 6.181 2.666 8.893 1.00 88.81 85 ALA A N 1
ATOM 671 C CA . ALA A 1 85 ? 5.520 2.397 7.615 1.00 88.81 85 ALA A CA 1
ATOM 672 C C . ALA A 1 85 ? 5.670 0.931 7.146 1.00 88.81 85 ALA A C 1
ATOM 674 O O . ALA A 1 85 ? 5.355 0.610 5.999 1.00 88.81 85 ALA A O 1
ATOM 675 N N . ASP A 1 86 ? 6.139 0.030 8.015 1.00 92.88 86 ASP A N 1
ATOM 676 C CA . ASP A 1 86 ? 6.388 -1.380 7.695 1.00 92.88 86 ASP A CA 1
ATOM 677 C C . ASP A 1 86 ? 5.133 -2.197 7.348 1.00 92.88 86 ASP A C 1
ATOM 679 O O . ASP A 1 86 ? 5.238 -3.252 6.717 1.00 92.88 86 ASP A O 1
ATOM 683 N N . TRP A 1 87 ? 3.945 -1.690 7.683 1.00 94.25 87 TRP A N 1
ATOM 684 C CA . TRP A 1 87 ? 2.652 -2.300 7.366 1.00 94.25 87 TRP A CA 1
ATOM 685 C C . TRP A 1 87 ? 2.483 -2.615 5.870 1.00 94.25 87 TRP A C 1
ATOM 687 O O . TRP A 1 87 ? 1.782 -3.565 5.519 1.00 94.25 87 TRP A O 1
ATOM 697 N N . ALA A 1 88 ? 3.130 -1.844 4.988 1.00 94.25 88 ALA A N 1
ATOM 698 C CA . ALA A 1 88 ? 3.072 -2.040 3.542 1.00 94.25 88 ALA A CA 1
ATOM 699 C C . ALA A 1 88 ? 4.080 -3.087 3.034 1.00 94.25 88 ALA A C 1
ATOM 701 O O . ALA A 1 88 ? 3.876 -3.655 1.961 1.00 94.25 88 ALA A O 1
ATOM 702 N N . ASN A 1 89 ? 5.145 -3.377 3.793 1.00 94.19 89 ASN A N 1
ATOM 703 C CA . ASN A 1 89 ? 6.312 -4.126 3.312 1.00 94.19 89 ASN A CA 1
ATOM 704 C C . ASN A 1 89 ? 5.945 -5.499 2.762 1.00 94.19 89 ASN A C 1
ATOM 706 O O . ASN A 1 89 ? 6.400 -5.869 1.687 1.00 94.19 89 ASN A O 1
ATOM 710 N N . LYS A 1 90 ? 5.102 -6.255 3.473 1.00 95.31 90 LYS A N 1
ATOM 711 C CA . LYS A 1 90 ? 4.712 -7.600 3.032 1.00 95.31 90 LYS A CA 1
ATOM 712 C C . LYS A 1 90 ? 4.003 -7.562 1.676 1.00 95.31 90 LYS A C 1
ATOM 714 O O . LYS A 1 90 ? 4.374 -8.314 0.783 1.00 95.31 90 LYS A O 1
ATOM 719 N N . ALA A 1 91 ? 3.004 -6.693 1.527 1.00 95.12 91 ALA A N 1
ATOM 720 C CA . ALA A 1 91 ? 2.238 -6.579 0.288 1.00 95.12 91 ALA A CA 1
ATOM 721 C C . ALA A 1 91 ? 3.106 -6.065 -0.870 1.00 95.12 91 ALA A C 1
ATOM 723 O O . ALA A 1 91 ? 3.027 -6.589 -1.976 1.00 95.12 91 ALA A O 1
ATOM 724 N N . VAL A 1 92 ? 3.978 -5.088 -0.600 1.00 94.75 92 VAL A N 1
ATOM 725 C CA . VAL A 1 92 ? 4.920 -4.553 -1.592 1.00 94.75 92 VAL A CA 1
ATOM 726 C C . VAL A 1 92 ? 5.940 -5.607 -2.018 1.00 94.75 92 VAL A C 1
ATOM 728 O O . VAL A 1 92 ? 6.187 -5.737 -3.210 1.00 94.75 92 VAL A O 1
ATOM 731 N N . ASN A 1 93 ? 6.500 -6.386 -1.090 1.00 94.62 93 ASN A N 1
ATOM 732 C CA . ASN A 1 93 ? 7.484 -7.423 -1.410 1.00 94.62 93 ASN A CA 1
ATOM 733 C C . ASN A 1 93 ? 6.876 -8.549 -2.251 1.00 94.62 93 ASN A C 1
ATOM 735 O O . ASN A 1 93 ? 7.472 -8.932 -3.250 1.00 94.62 93 ASN A O 1
ATOM 739 N N . ILE A 1 94 ? 5.670 -9.015 -1.907 1.00 95.12 94 ILE A N 1
ATOM 740 C CA . ILE A 1 94 ? 4.942 -9.997 -2.729 1.00 95.12 94 ILE A CA 1
ATOM 741 C C . ILE A 1 94 ? 4.720 -9.435 -4.137 1.00 95.12 94 ILE A C 1
ATOM 743 O O . ILE A 1 94 ? 5.027 -10.086 -5.130 1.00 95.12 94 ILE A O 1
ATOM 747 N N . TRP A 1 95 ? 4.254 -8.188 -4.231 1.00 95.06 95 TRP A N 1
ATOM 748 C CA . TRP A 1 95 ? 4.041 -7.547 -5.523 1.00 95.06 95 TRP A CA 1
ATOM 749 C C . TRP A 1 95 ? 5.346 -7.403 -6.325 1.00 95.06 95 TRP A C 1
ATOM 751 O O . TRP A 1 95 ? 5.337 -7.605 -7.535 1.00 95.06 95 TRP A O 1
ATOM 761 N N . ILE A 1 96 ? 6.471 -7.094 -5.670 1.00 94.00 96 ILE A N 1
ATOM 762 C CA . ILE A 1 96 ? 7.802 -7.028 -6.292 1.00 94.00 96 ILE A CA 1
ATOM 763 C C . ILE A 1 96 ? 8.199 -8.382 -6.883 1.00 94.00 96 ILE A C 1
ATOM 765 O O . ILE A 1 96 ? 8.657 -8.423 -8.020 1.00 94.00 96 ILE A O 1
ATOM 769 N N . GLU A 1 97 ? 8.017 -9.470 -6.134 1.00 93.75 97 GLU A N 1
ATOM 770 C CA . GLU A 1 97 ? 8.348 -10.828 -6.581 1.00 93.75 97 GLU A CA 1
ATOM 771 C C . GLU A 1 97 ? 7.527 -11.239 -7.813 1.00 93.75 97 GLU A C 1
ATOM 773 O O . GLU A 1 97 ? 8.049 -11.878 -8.722 1.00 93.75 97 GLU A O 1
ATOM 778 N N . GLU A 1 98 ? 6.266 -10.815 -7.886 1.00 92.31 98 GLU A N 1
ATOM 779 C CA . GLU A 1 98 ? 5.367 -11.099 -9.012 1.00 92.31 98 GLU A CA 1
ATOM 780 C C . GLU A 1 98 ? 5.583 -10.179 -10.229 1.00 92.31 98 GLU A C 1
ATOM 782 O O . GLU A 1 98 ? 5.063 -10.453 -11.312 1.00 92.31 98 GLU A O 1
ATOM 787 N N . ASN A 1 99 ? 6.316 -9.070 -10.067 1.00 92.94 99 ASN A N 1
ATOM 788 C CA . ASN A 1 99 ? 6.450 -8.007 -11.070 1.00 92.94 99 ASN A CA 1
ATOM 789 C C . ASN A 1 99 ? 7.911 -7.559 -11.274 1.00 92.94 99 ASN A C 1
ATOM 791 O O . ASN A 1 99 ? 8.169 -6.428 -11.689 1.00 92.94 99 ASN A O 1
ATOM 795 N N . ASP A 1 100 ? 8.885 -8.422 -11.007 1.00 90.06 100 ASP A N 1
ATOM 796 C CA . ASP A 1 100 ? 10.321 -8.116 -11.063 1.00 90.06 100 ASP A CA 1
ATOM 797 C C . ASP A 1 100 ? 10.761 -7.438 -12.380 1.00 90.06 100 ASP A C 1
ATOM 799 O O . ASP A 1 100 ? 11.524 -6.466 -12.376 1.00 90.06 100 ASP A O 1
ATOM 803 N N . THR A 1 101 ? 10.202 -7.876 -13.509 1.00 88.69 101 THR A N 1
ATOM 804 C CA . THR A 1 101 ? 10.530 -7.365 -14.848 1.00 88.69 101 THR A CA 1
ATOM 805 C C . THR A 1 101 ? 10.123 -5.908 -15.083 1.00 88.69 101 THR A C 1
ATOM 807 O O . THR A 1 101 ? 10.740 -5.229 -15.909 1.00 88.69 101 THR A O 1
ATOM 810 N N . ILE A 1 102 ? 9.122 -5.384 -14.364 1.00 87.56 102 ILE A N 1
ATOM 811 C CA . ILE A 1 102 ? 8.605 -4.021 -14.573 1.00 87.56 102 ILE A CA 1
ATOM 812 C C . ILE A 1 102 ? 9.241 -2.984 -13.640 1.00 87.56 102 ILE A C 1
ATOM 814 O O . ILE A 1 102 ? 9.127 -1.779 -13.879 1.00 87.56 102 ILE A O 1
ATOM 818 N N . ILE A 1 103 ? 9.958 -3.420 -12.602 1.00 87.50 103 ILE A N 1
ATOM 819 C CA . ILE A 1 103 ? 10.610 -2.528 -11.633 1.00 87.50 103 ILE A CA 1
ATOM 820 C C . ILE A 1 103 ? 11.615 -1.576 -12.294 1.00 87.50 103 ILE A C 1
ATOM 822 O O . ILE A 1 103 ? 11.539 -0.374 -12.023 1.00 87.50 103 ILE A O 1
ATOM 826 N N . PRO A 1 104 ? 12.507 -2.020 -13.204 1.00 86.75 104 PRO A N 1
ATOM 827 C CA . PRO A 1 104 ? 13.422 -1.105 -13.888 1.00 86.75 104 PRO A CA 1
ATOM 828 C C . PRO A 1 104 ? 12.688 -0.024 -14.686 1.00 86.75 104 PRO A C 1
ATOM 830 O O . PRO A 1 104 ? 13.127 1.127 -14.731 1.00 86.75 104 PRO A O 1
ATOM 833 N N . ARG A 1 105 ? 11.538 -0.370 -15.279 1.00 84.75 105 ARG A N 1
ATOM 834 C CA . ARG A 1 105 ? 10.679 0.591 -15.976 1.00 84.75 105 ARG A CA 1
ATOM 835 C C . ARG A 1 105 ? 10.134 1.628 -15.001 1.00 84.75 105 ARG A C 1
ATOM 837 O O . ARG A 1 105 ? 10.173 2.817 -15.308 1.00 84.75 105 ARG A O 1
ATOM 844 N N . LEU A 1 106 ? 9.666 1.196 -13.828 1.00 86.06 106 LEU A N 1
ATOM 845 C CA . LEU A 1 106 ? 9.053 2.043 -12.793 1.00 86.06 106 LEU A CA 1
ATOM 846 C C . LEU A 1 106 ? 9.974 3.103 -12.191 1.00 86.06 106 LEU A C 1
ATOM 848 O O . LEU A 1 106 ? 9.477 4.078 -11.637 1.00 86.06 106 LEU A O 1
ATOM 852 N N . GLN A 1 107 ? 11.288 2.973 -12.363 1.00 83.69 107 GLN A N 1
ATOM 853 C CA . GLN A 1 107 ? 12.262 3.986 -11.945 1.00 83.69 107 GLN A CA 1
ATOM 854 C C . GLN A 1 107 ? 12.213 5.277 -12.784 1.00 83.69 107 GLN A C 1
ATOM 856 O O . GLN A 1 107 ? 12.885 6.248 -12.447 1.00 83.69 107 GLN A O 1
ATOM 861 N N . SER A 1 108 ? 11.477 5.289 -13.900 1.00 83.12 108 SER A N 1
ATOM 862 C CA . SER A 1 108 ? 11.330 6.454 -14.786 1.00 83.12 108 SER A CA 1
ATOM 863 C C . SER A 1 108 ? 9.897 6.983 -14.752 1.00 83.12 108 SER A C 1
ATOM 865 O O . SER A 1 108 ? 8.939 6.199 -14.764 1.00 83.12 108 SER A O 1
ATOM 867 N N . ALA A 1 109 ? 9.748 8.311 -14.747 1.00 73.75 109 ALA A N 1
ATOM 868 C CA . ALA A 1 109 ? 8.450 8.970 -14.632 1.00 73.75 109 ALA A CA 1
ATOM 869 C C . ALA A 1 109 ? 7.596 8.788 -15.892 1.00 73.75 109 ALA A C 1
ATOM 871 O O . ALA A 1 109 ? 6.368 8.775 -15.809 1.00 73.75 109 ALA A O 1
ATOM 872 N N . THR A 1 110 ? 8.236 8.614 -17.054 1.00 76.62 110 THR A N 1
ATOM 873 C CA . THR A 1 110 ? 7.555 8.341 -18.326 1.00 76.62 110 THR A CA 1
ATOM 874 C C . THR A 1 110 ? 8.191 7.173 -19.092 1.00 76.62 110 THR A C 1
ATOM 876 O O . THR A 1 110 ? 9.371 6.870 -18.891 1.00 76.62 110 THR A O 1
ATOM 879 N N . PRO A 1 111 ? 7.447 6.522 -20.011 1.00 76.88 111 PRO A N 1
ATOM 880 C CA . PRO A 1 111 ? 8.015 5.514 -20.909 1.00 76.88 111 PRO A CA 1
ATOM 881 C C . PRO A 1 111 ? 9.130 6.060 -21.810 1.00 76.88 111 PRO A C 1
ATOM 883 O O . PRO A 1 111 ? 10.090 5.347 -22.086 1.00 76.88 111 PRO A O 1
ATOM 886 N N . TYR A 1 112 ? 9.024 7.322 -22.243 1.00 79.75 112 TYR A N 1
ATOM 887 C CA . TYR A 1 112 ? 10.031 7.970 -23.087 1.00 79.75 112 TYR A CA 1
ATOM 888 C C . TYR A 1 112 ? 11.339 8.189 -22.335 1.00 79.75 112 TYR A C 1
ATOM 890 O O . TYR A 1 112 ? 12.388 7.809 -22.836 1.00 79.75 112 TYR A O 1
ATOM 898 N N . GLU A 1 113 ? 11.264 8.703 -21.107 1.00 79.75 113 GLU A N 1
ATOM 899 C CA . GLU A 1 113 ? 12.430 8.867 -20.233 1.00 79.75 113 GLU A CA 1
ATOM 900 C C . GLU A 1 113 ? 13.108 7.517 -19.951 1.00 79.75 113 GLU A C 1
ATOM 902 O O . GLU A 1 113 ? 14.333 7.415 -19.931 1.00 79.75 113 GLU A O 1
ATOM 907 N N . HIS A 1 114 ? 12.320 6.452 -19.767 1.00 83.38 114 HIS A N 1
ATOM 908 C CA . HIS A 1 114 ? 12.874 5.109 -19.622 1.00 83.38 114 HIS A CA 1
ATOM 909 C C . HIS A 1 114 ? 13.619 4.663 -20.886 1.00 83.38 114 HIS A C 1
ATOM 911 O O . HIS A 1 114 ? 14.759 4.209 -20.803 1.00 83.38 114 HIS A O 1
ATOM 917 N N . ALA A 1 115 ? 12.983 4.799 -22.053 1.00 84.19 115 ALA A N 1
ATOM 918 C CA . ALA A 1 115 ? 13.569 4.416 -23.333 1.00 84.19 115 ALA A CA 1
ATOM 919 C C . ALA A 1 115 ? 14.839 5.220 -23.643 1.00 84.19 115 ALA A C 1
ATOM 921 O O . ALA A 1 115 ? 15.824 4.644 -24.104 1.00 84.19 115 ALA A O 1
ATOM 922 N N . GLU A 1 116 ? 14.842 6.517 -23.339 1.00 86.75 116 GLU A N 1
ATOM 923 C CA . GLU A 1 116 ? 16.005 7.397 -23.438 1.00 86.75 116 GLU A CA 1
ATOM 924 C C . GLU A 1 116 ? 17.142 6.887 -22.550 1.00 86.75 116 GLU A C 1
ATOM 926 O O . GLU A 1 116 ? 18.199 6.548 -23.072 1.00 86.75 116 GLU A O 1
ATOM 931 N N . LYS A 1 117 ? 16.903 6.674 -21.248 1.00 85.69 117 LYS A N 1
ATOM 932 C CA . LYS A 1 117 ? 17.911 6.135 -20.314 1.00 85.69 117 LYS A CA 1
ATOM 933 C C . LYS A 1 117 ? 18.465 4.776 -20.745 1.00 85.69 117 LYS A C 1
ATOM 935 O O . LYS A 1 117 ? 19.657 4.509 -20.591 1.00 85.69 117 LYS A O 1
ATOM 940 N N . VAL A 1 118 ? 17.616 3.884 -21.258 1.00 86.94 118 VAL A N 1
ATOM 941 C CA . VAL A 1 118 ? 18.050 2.577 -21.781 1.00 86.94 118 VAL A CA 1
ATOM 942 C C . VAL A 1 118 ? 18.928 2.759 -23.020 1.00 86.94 118 VAL A C 1
ATOM 944 O O . VAL A 1 118 ? 19.979 2.125 -23.127 1.00 86.94 118 VAL A O 1
ATOM 947 N N . THR A 1 119 ? 18.534 3.654 -23.923 1.00 86.06 119 THR A N 1
ATOM 948 C CA . THR A 1 119 ? 19.263 3.957 -25.159 1.00 86.06 119 THR A CA 1
ATOM 949 C C . THR A 1 119 ? 20.606 4.622 -24.865 1.00 86.06 119 THR A C 1
ATOM 951 O O . THR A 1 119 ? 21.624 4.182 -25.388 1.00 86.06 119 THR A O 1
ATOM 954 N N . GLU A 1 120 ? 20.653 5.605 -23.967 1.00 86.75 120 GLU A N 1
ATOM 955 C CA . GLU A 1 120 ? 21.886 6.246 -23.501 1.00 86.75 120 GLU A CA 1
ATOM 956 C C . GLU A 1 120 ? 22.861 5.232 -22.903 1.00 86.75 120 GLU A C 1
ATOM 958 O O . GLU A 1 120 ? 24.046 5.242 -23.240 1.00 86.75 120 GLU A O 1
ATOM 963 N N . ARG A 1 121 ? 22.377 4.310 -22.059 1.00 83.81 121 ARG A N 1
ATOM 964 C CA . ARG A 1 121 ? 23.201 3.224 -21.502 1.00 83.81 121 ARG A CA 1
ATOM 965 C C . ARG A 1 121 ? 23.741 2.305 -22.596 1.00 83.81 121 ARG A C 1
ATOM 967 O O . ARG A 1 121 ? 24.911 1.928 -22.546 1.00 83.81 121 ARG A O 1
ATOM 974 N N . ALA A 1 122 ? 22.915 1.956 -23.582 1.00 84.88 122 ALA A N 1
ATOM 975 C CA . ALA A 1 122 ? 23.320 1.108 -24.700 1.00 84.88 122 ALA A CA 1
ATOM 976 C C . ALA A 1 122 ? 24.356 1.801 -25.600 1.00 84.88 122 ALA A C 1
ATOM 978 O O . ALA A 1 122 ? 25.366 1.196 -25.952 1.00 84.88 122 ALA A O 1
ATOM 979 N N . ILE A 1 123 ? 24.147 3.079 -25.922 1.00 84.12 123 ILE A N 1
ATOM 980 C CA . ILE A 1 123 ? 25.053 3.890 -26.742 1.00 84.12 123 ILE A CA 1
ATOM 981 C C . ILE A 1 123 ? 26.362 4.167 -26.003 1.00 84.12 123 ILE A C 1
ATOM 983 O O . ILE A 1 123 ? 27.420 4.126 -26.620 1.00 84.12 123 ILE A O 1
ATOM 987 N N . SER A 1 124 ? 26.333 4.392 -24.690 1.00 83.31 124 SER A N 1
ATOM 988 C CA . SER A 1 124 ? 27.541 4.602 -23.873 1.00 83.31 124 SER A CA 1
ATOM 989 C C . SER A 1 124 ? 28.424 3.352 -23.761 1.00 83.31 124 SER A C 1
ATOM 991 O O . SER A 1 124 ? 29.535 3.419 -23.234 1.00 83.31 124 SER A O 1
ATOM 993 N N . ASN A 1 125 ? 27.964 2.199 -24.255 1.00 88.62 125 ASN A N 1
ATOM 994 C CA . ASN A 1 125 ? 28.776 0.996 -24.319 1.00 88.62 125 ASN A CA 1
ATOM 995 C C . ASN A 1 125 ? 29.991 1.213 -25.235 1.00 88.62 125 ASN A C 1
ATOM 997 O O . ASN A 1 125 ? 29.853 1.588 -26.399 1.00 88.62 125 ASN A O 1
ATOM 1001 N N . LYS A 1 126 ? 31.187 0.901 -24.726 1.00 83.00 126 LYS A N 1
ATOM 1002 C CA . LYS A 1 126 ? 32.459 1.103 -25.436 1.00 83.00 126 LYS A CA 1
ATOM 1003 C C . LYS A 1 126 ? 32.475 0.490 -26.843 1.00 83.00 126 LYS A C 1
ATOM 1005 O O . LYS A 1 126 ? 32.921 1.148 -27.774 1.00 83.00 126 LYS A O 1
ATOM 1010 N N . LYS A 1 127 ? 31.936 -0.722 -27.018 1.00 80.75 127 LYS A N 1
ATOM 1011 C CA . LYS A 1 127 ? 31.877 -1.382 -28.335 1.00 80.75 127 LYS A CA 1
ATOM 1012 C C . LYS A 1 127 ? 30.942 -0.657 -29.300 1.00 80.75 127 LYS A C 1
ATOM 1014 O O . LYS A 1 127 ? 31.231 -0.565 -30.486 1.00 80.75 127 LYS A O 1
ATOM 1019 N N . VAL A 1 128 ? 29.823 -0.135 -28.796 1.00 81.81 128 VAL A N 1
ATOM 1020 C CA . VAL A 1 128 ? 28.872 0.637 -29.607 1.00 81.81 128 VAL A CA 1
ATOM 1021 C C . VAL A 1 128 ? 29.502 1.963 -30.027 1.00 81.8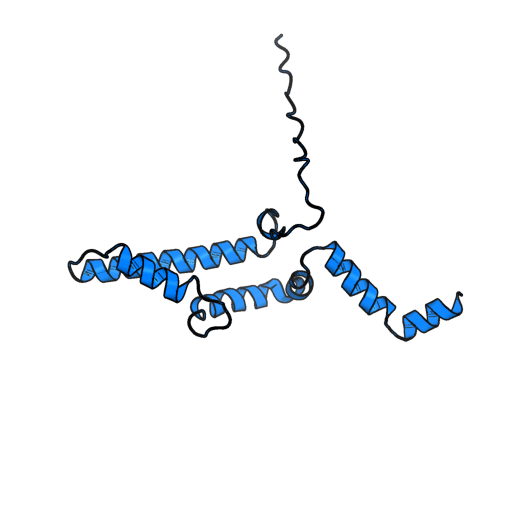1 128 VAL A C 1
ATOM 1023 O O . VAL A 1 128 ? 29.411 2.326 -31.193 1.00 81.81 128 VAL A O 1
ATOM 1026 N N . GLN A 1 129 ? 30.225 2.637 -29.130 1.00 85.12 129 GLN A N 1
ATOM 1027 C CA . GLN A 1 129 ? 30.995 3.839 -29.467 1.00 85.12 129 GLN A CA 1
ATOM 1028 C C . GLN A 1 129 ? 32.091 3.572 -30.505 1.00 85.12 129 GLN A C 1
ATOM 1030 O O . GLN A 1 129 ? 32.256 4.363 -31.429 1.00 85.12 129 GLN A O 1
ATOM 1035 N N . GLU A 1 130 ? 32.821 2.459 -30.391 1.00 83.25 130 GLU A N 1
ATOM 1036 C CA . GLU A 1 130 ? 33.829 2.046 -31.379 1.00 83.25 130 GLU A CA 1
ATOM 1037 C C . GLU A 1 130 ? 33.207 1.851 -32.772 1.00 83.25 130 GLU A C 1
ATOM 1039 O O . GLU A 1 130 ? 33.727 2.385 -33.750 1.00 83.25 130 GLU A O 1
ATOM 1044 N N . ILE A 1 131 ? 32.058 1.171 -32.860 1.00 83.94 131 ILE A N 1
ATOM 1045 C CA . ILE A 1 131 ? 31.318 0.992 -34.119 1.00 83.94 131 ILE A CA 1
ATOM 1046 C C . ILE A 1 131 ? 30.821 2.338 -34.660 1.00 83.94 131 ILE A C 1
ATOM 1048 O O . ILE A 1 131 ? 31.010 2.635 -35.835 1.00 83.94 131 ILE A O 1
ATOM 1052 N N . LEU A 1 132 ? 30.208 3.178 -33.821 1.00 83.44 132 LEU A N 1
ATOM 1053 C CA . LEU A 1 132 ? 29.702 4.489 -34.240 1.00 83.44 132 LEU A CA 1
ATOM 1054 C C . LEU A 1 132 ? 30.821 5.406 -34.747 1.00 83.44 132 LEU A C 1
ATOM 1056 O O . LEU A 1 132 ? 30.607 6.156 -35.694 1.00 83.44 132 LEU A O 1
ATOM 1060 N N . ASN A 1 133 ? 32.007 5.341 -34.140 1.00 84.81 133 ASN A N 1
ATOM 1061 C CA . ASN A 1 133 ? 33.169 6.109 -34.578 1.00 84.81 133 ASN A CA 1
ATOM 1062 C C . ASN A 1 133 ? 33.811 5.549 -35.853 1.00 84.81 133 ASN A C 1
ATOM 1064 O O . ASN A 1 133 ? 34.428 6.316 -36.579 1.00 84.81 133 ASN A O 1
ATOM 1068 N N . TYR A 1 134 ? 33.661 4.254 -36.147 1.00 85.12 134 TYR A N 1
ATOM 1069 C CA . TYR A 1 134 ? 34.133 3.653 -37.400 1.00 85.12 134 TYR A CA 1
ATOM 1070 C C . TYR A 1 134 ? 33.359 4.152 -38.633 1.00 85.12 134 TYR A C 1
ATOM 1072 O O . TYR A 1 134 ? 33.911 4.196 -39.728 1.00 85.12 134 TYR A O 1
ATOM 1080 N N . PHE A 1 135 ? 32.087 4.524 -38.460 1.00 83.69 135 PHE A N 1
ATOM 1081 C CA . PHE A 1 135 ? 31.220 5.028 -39.534 1.00 83.69 135 PHE A CA 1
ATOM 1082 C C . PHE A 1 135 ? 31.141 6.564 -39.614 1.00 83.69 135 PHE A C 1
ATOM 1084 O O . PHE A 1 135 ? 30.343 7.083 -40.397 1.00 83.69 135 PHE A O 1
ATOM 1091 N N . LYS A 1 136 ? 31.923 7.285 -38.802 1.00 71.75 136 LYS A N 1
ATOM 1092 C CA . LYS A 1 136 ? 32.125 8.736 -38.929 1.00 71.75 136 LYS A CA 1
ATOM 1093 C C . LYS A 1 136 ? 33.273 9.030 -39.884 1.00 71.75 136 LYS A C 1
ATOM 1095 O O . LYS A 1 136 ? 33.145 10.032 -40.618 1.00 71.75 136 LYS A O 1
#